Protein AF-A0A5C2H6W4-F1 (afdb_monomer_lite)

Secondary structure (DSSP, 8-state):
-HHHHHHHHHHHTT-TT-EEEEEEETTEEEEEEEEETTEEEEEEEEEEEETTEEEEEETTTEEEE-SSSSTTHHHHHHHH-

pLDDT: mean 87.97, std 8.01, range [53.03, 95.44]

Sequence (81 aa):
MKEIKEFLDKELSDFDNFKFHLEEDGEYIYAIFTLIFGEVSNKELSFKKINDIFYLHSTSFGWKAVLKSNMNKFLWIELLK

Radius of gyration: 11.8 Å; chains: 1; bounding box: 27×25×29 Å

Foldseek 3Di:
DVVVCVVCCVVCVVPPFWDWDWDDDPQKIKTATQTANPDGDRDIWIWGADPNFIWIADPVPGTDTCPPDNNCVVVVVSSVD

Structure (mmCIF, N/CA/C/O backbone):
data_AF-A0A5C2H6W4-F1
#
_entry.id   AF-A0A5C2H6W4-F1
#
loop_
_atom_site.group_PDB
_atom_site.id
_atom_site.type_symbol
_atom_site.label_atom_id
_atom_site.label_alt_id
_atom_site.label_comp_id
_atom_site.label_asym_id
_atom_site.label_entity_id
_atom_site.label_seq_id
_atom_site.pdbx_PDB_ins_code
_atom_site.Cartn_x
_atom_site.Cartn_y
_atom_site.Cartn_z
_atom_site.occupancy
_atom_site.B_iso_or_equiv
_atom_site.auth_seq_id
_atom_site.auth_comp_id
_atom_site.auth_asym_id
_atom_site.auth_atom_id
_atom_site.pdbx_PDB_model_num
ATOM 1 N N . MET A 1 1 ? 3.056 6.803 -9.019 1.00 80.25 1 MET A N 1
ATOM 2 C CA . MET A 1 1 ? 1.849 6.878 -8.159 1.00 80.25 1 MET A CA 1
ATOM 3 C C . MET A 1 1 ? 0.690 5.930 -8.509 1.00 80.25 1 MET A C 1
ATOM 5 O O . MET A 1 1 ? 0.317 5.127 -7.662 1.00 80.25 1 MET A O 1
ATOM 9 N N . LYS A 1 2 ? 0.067 6.036 -9.701 1.00 85.69 2 LYS A N 1
ATOM 10 C CA . LYS A 1 2 ? -1.263 5.449 -10.002 1.00 85.69 2 LYS A CA 1
ATOM 11 C C . LYS A 1 2 ? -1.389 3.945 -9.710 1.00 85.69 2 LYS A C 1
ATOM 13 O O . LYS A 1 2 ? -2.326 3.547 -9.035 1.00 85.69 2 LYS A O 1
ATOM 18 N N . GLU A 1 3 ? -0.423 3.143 -10.148 1.00 87.38 3 GLU A N 1
ATOM 19 C CA . GLU A 1 3 ? -0.434 1.681 -9.960 1.00 87.38 3 GLU A CA 1
ATOM 20 C C . GLU A 1 3 ? -0.375 1.269 -8.475 1.00 87.38 3 GLU A C 1
ATOM 22 O O . GLU A 1 3 ? -1.036 0.317 -8.074 1.00 87.38 3 GLU A O 1
ATOM 27 N N . ILE A 1 4 ? 0.379 1.999 -7.639 1.00 88.44 4 ILE A N 1
ATOM 28 C CA . ILE A 1 4 ? 0.439 1.743 -6.187 1.00 88.44 4 ILE A CA 1
ATOM 29 C C . ILE A 1 4 ? -0.883 2.104 -5.522 1.00 88.44 4 ILE A C 1
ATOM 31 O O . ILE A 1 4 ? -1.356 1.363 -4.665 1.00 88.44 4 ILE A O 1
ATOM 35 N N . LYS A 1 5 ? -1.502 3.210 -5.944 1.00 90.69 5 LYS A N 1
ATOM 36 C CA . LYS A 1 5 ? -2.831 3.579 -5.462 1.00 90.69 5 LYS A CA 1
ATOM 37 C C . LYS A 1 5 ? -3.856 2.500 -5.807 1.00 90.69 5 LYS A C 1
ATOM 39 O O . LYS A 1 5 ? -4.557 2.050 -4.919 1.00 90.69 5 LYS A O 1
ATOM 44 N N . GLU A 1 6 ? -3.894 2.040 -7.057 1.00 90.56 6 GLU A N 1
ATOM 45 C CA . GLU A 1 6 ? -4.802 0.968 -7.494 1.00 90.56 6 GLU A CA 1
ATOM 46 C C . GLU A 1 6 ? -4.545 -0.351 -6.752 1.00 90.56 6 GLU A C 1
ATOM 48 O O . GLU A 1 6 ? -5.489 -1.054 -6.399 1.00 90.56 6 GLU A O 1
ATOM 53 N N . PHE A 1 7 ? -3.279 -0.677 -6.481 1.00 88.69 7 PHE A N 1
ATOM 54 C CA . PHE A 1 7 ? -2.905 -1.829 -5.665 1.00 88.69 7 PHE A CA 1
ATOM 55 C C . PHE A 1 7 ? -3.438 -1.716 -4.234 1.00 88.69 7 PHE A C 1
ATOM 57 O O . PHE A 1 7 ? -4.122 -2.626 -3.776 1.00 88.69 7 PHE A O 1
ATOM 64 N N . LEU A 1 8 ? -3.160 -0.608 -3.544 1.00 90.88 8 LEU A N 1
ATOM 65 C CA . LEU A 1 8 ? -3.605 -0.397 -2.166 1.00 90.88 8 LEU A CA 1
ATOM 66 C C . LEU A 1 8 ? -5.126 -0.284 -2.071 1.00 90.88 8 LEU A C 1
ATOM 68 O O . LEU A 1 8 ? -5.715 -0.918 -1.206 1.00 90.88 8 LEU A O 1
ATOM 72 N N . ASP A 1 9 ? -5.766 0.448 -2.984 1.00 90.69 9 ASP A N 1
ATOM 73 C CA . ASP A 1 9 ? -7.225 0.557 -3.052 1.00 90.69 9 ASP A CA 1
ATOM 74 C C . ASP A 1 9 ? -7.855 -0.832 -3.218 1.00 90.69 9 ASP A C 1
ATOM 76 O O . ASP A 1 9 ? -8.829 -1.144 -2.545 1.00 90.69 9 ASP A O 1
ATOM 80 N N . LYS A 1 10 ? -7.284 -1.700 -4.066 1.00 89.19 10 LYS A N 1
ATOM 81 C CA . LYS A 1 10 ? -7.769 -3.073 -4.239 1.00 89.19 10 LYS A CA 1
ATOM 82 C C . LYS A 1 10 ? -7.577 -3.913 -2.979 1.00 89.19 10 LYS A C 1
ATOM 84 O O . LYS A 1 10 ? -8.522 -4.561 -2.545 1.00 89.19 10 LYS A O 1
ATOM 89 N N . GLU A 1 11 ? -6.374 -3.927 -2.414 1.00 88.00 11 GLU A N 1
ATOM 90 C CA . GLU A 1 11 ? -6.065 -4.721 -1.219 1.00 88.00 11 GLU A CA 1
ATOM 91 C C . GLU A 1 11 ? -6.910 -4.289 -0.016 1.00 88.00 11 GLU A C 1
ATOM 93 O O . GLU A 1 11 ? -7.375 -5.123 0.750 1.00 88.00 11 GLU A O 1
ATOM 98 N N . LEU A 1 12 ? -7.154 -2.991 0.132 1.00 89.69 12 LEU A N 1
ATOM 99 C CA . LEU A 1 12 ? -7.860 -2.430 1.280 1.00 89.69 12 LEU A CA 1
ATOM 100 C C . LEU A 1 12 ? -9.366 -2.256 1.032 1.00 89.69 12 LEU A C 1
ATOM 102 O O . LEU A 1 12 ? -10.074 -1.878 1.958 1.00 89.69 12 LEU A O 1
ATOM 106 N N . SER A 1 13 ? -9.862 -2.539 -0.179 1.00 85.38 13 SER A N 1
ATOM 107 C CA . SER A 1 13 ? -11.264 -2.299 -0.569 1.00 85.38 13 SER A CA 1
ATOM 108 C C . SER A 1 13 ? -12.292 -3.004 0.314 1.00 85.38 13 SER A C 1
ATOM 110 O O . SER A 1 13 ? -13.372 -2.462 0.525 1.00 85.38 13 SER A O 1
ATOM 112 N N . ASP A 1 14 ? -11.949 -4.167 0.869 1.00 80.56 14 ASP A N 1
ATOM 113 C CA . ASP A 1 14 ? -12.827 -4.927 1.765 1.00 80.56 14 ASP A CA 1
ATOM 114 C C . ASP A 1 14 ? -12.862 -4.359 3.202 1.00 80.56 14 ASP A C 1
ATOM 116 O O . ASP A 1 14 ? -13.528 -4.913 4.079 1.00 80.56 14 ASP A O 1
ATOM 120 N N . PHE A 1 15 ? -12.143 -3.262 3.472 1.00 81.94 15 PHE A N 1
ATOM 121 C CA . PHE A 1 15 ? -11.965 -2.702 4.808 1.00 81.94 15 PHE A CA 1
ATOM 122 C C . PHE A 1 15 ? -12.235 -1.191 4.847 1.00 81.94 15 PHE A C 1
ATOM 124 O O . PHE A 1 15 ? -11.385 -0.372 4.505 1.00 81.94 15 PHE A O 1
ATOM 131 N N . ASP A 1 16 ? -13.374 -0.805 5.424 1.00 76.44 16 ASP A N 1
ATOM 132 C CA . ASP A 1 16 ? -13.792 0.604 5.561 1.00 76.44 16 ASP A CA 1
ATOM 133 C C . ASP A 1 16 ? -12.932 1.443 6.533 1.00 76.44 16 ASP A C 1
ATOM 135 O O . ASP A 1 16 ? -13.108 2.654 6.668 1.00 76.44 16 ASP A O 1
ATOM 139 N N . ASN A 1 17 ? -11.986 0.811 7.229 1.00 89.00 17 ASN A N 1
ATOM 140 C CA . ASN A 1 17 ? -11.274 1.394 8.365 1.00 89.00 17 ASN A CA 1
ATOM 141 C C . ASN A 1 17 ? -9.807 1.749 8.070 1.00 89.00 17 ASN A C 1
ATOM 143 O O . ASN A 1 17 ? -9.000 1.853 8.997 1.00 89.00 17 ASN A O 1
ATOM 147 N N . PHE A 1 18 ? -9.461 1.950 6.795 1.00 92.69 18 PHE A N 1
ATOM 148 C CA . PHE A 1 18 ? -8.146 2.428 6.370 1.00 92.69 18 PHE A CA 1
ATOM 149 C C . PHE A 1 18 ? -8.206 3.858 5.839 1.00 92.69 18 PHE A C 1
ATOM 151 O O . PHE A 1 18 ? -9.078 4.218 5.052 1.00 92.69 18 PHE A O 1
ATOM 158 N N . LYS A 1 19 ? -7.230 4.677 6.236 1.00 93.38 19 LYS A N 1
ATOM 159 C CA . LYS A 1 19 ? -6.964 5.983 5.624 1.00 93.38 19 LYS A CA 1
ATOM 160 C C . LYS A 1 19 ? -5.475 6.115 5.390 1.00 93.38 19 LYS A C 1
ATOM 162 O O . LYS A 1 19 ? -4.68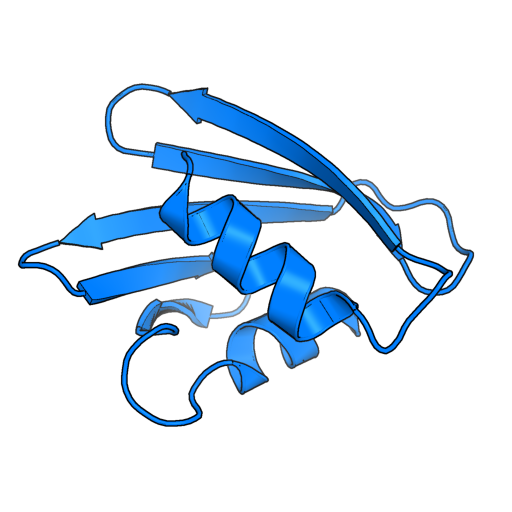1 5.962 6.317 1.00 93.38 19 LYS A O 1
ATOM 167 N N . PHE A 1 20 ? -5.113 6.430 4.158 1.00 94.50 20 PHE A N 1
ATOM 168 C CA . PHE A 1 20 ? -3.740 6.687 3.770 1.00 94.50 20 PHE A CA 1
ATOM 169 C C . PHE A 1 20 ? -3.692 7.770 2.700 1.00 94.50 20 PHE A C 1
ATOM 171 O O . PHE A 1 20 ? -4.674 8.017 1.996 1.00 94.50 20 PHE A O 1
ATOM 178 N N . HIS A 1 21 ? -2.533 8.393 2.562 1.00 94.56 21 HIS A N 1
ATOM 179 C CA . HIS A 1 21 ? -2.202 9.216 1.411 1.00 94.56 21 HIS A CA 1
ATOM 180 C C . HIS A 1 21 ? -0.867 8.767 0.829 1.00 94.56 21 HIS A C 1
ATOM 182 O O . HIS A 1 21 ? -0.108 8.030 1.462 1.00 94.56 21 HIS A O 1
ATOM 188 N N . LEU A 1 22 ? -0.632 9.155 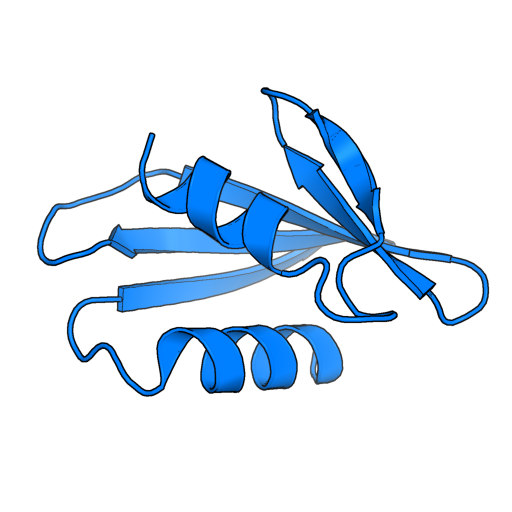-0.421 1.00 95.44 22 LEU A N 1
ATOM 189 C CA . LEU A 1 22 ? 0.596 8.834 -1.130 1.00 95.44 22 LEU A CA 1
ATOM 190 C C . LEU A 1 22 ? 1.440 10.089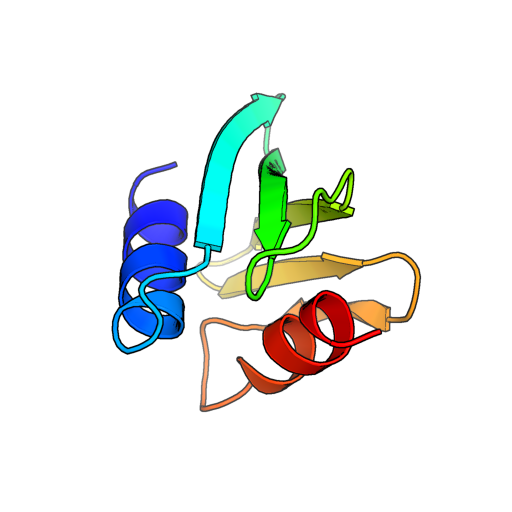 -1.297 1.00 95.44 22 LEU A C 1
ATOM 192 O O . LEU A 1 22 ? 0.914 11.137 -1.673 1.00 95.44 22 LEU A O 1
ATOM 196 N N . GLU A 1 23 ? 2.738 9.945 -1.077 1.00 95.44 23 GLU A N 1
ATOM 197 C CA . GLU A 1 23 ? 3.746 10.964 -1.354 1.00 95.44 23 GLU A CA 1
ATOM 198 C C . GLU A 1 23 ? 4.803 10.385 -2.300 1.00 95.44 23 GLU A C 1
ATOM 200 O O . GLU A 1 23 ? 5.085 9.187 -2.268 1.00 95.44 23 GLU A O 1
ATOM 205 N N . GLU A 1 24 ? 5.366 11.213 -3.177 1.00 94.12 24 GLU A N 1
ATOM 206 C CA . GLU A 1 24 ? 6.432 10.812 -4.102 1.00 94.12 24 GLU A CA 1
ATOM 207 C C . GLU A 1 24 ? 7.725 11.557 -3.762 1.00 94.12 24 GLU A C 1
ATOM 209 O O . GLU A 1 24 ? 7.707 12.769 -3.553 1.00 94.12 24 GLU A O 1
ATOM 214 N N . ASP A 1 25 ? 8.844 10.835 -3.758 1.00 92.12 25 ASP A N 1
ATOM 215 C CA . ASP A 1 25 ? 10.193 11.389 -3.613 1.00 92.12 25 ASP A CA 1
ATOM 216 C C . ASP A 1 25 ? 11.146 10.659 -4.567 1.00 92.12 25 ASP A C 1
ATOM 218 O O . ASP A 1 25 ? 11.537 9.506 -4.354 1.00 92.12 25 ASP A O 1
ATOM 222 N N . GLY A 1 26 ? 11.484 11.309 -5.679 1.00 89.62 26 GLY A N 1
ATOM 223 C CA . GLY A 1 26 ? 12.304 10.706 -6.727 1.00 89.62 26 GLY A CA 1
ATOM 224 C C . GLY A 1 26 ? 11.681 9.427 -7.301 1.00 89.62 26 GLY A C 1
ATOM 225 O O . GLY A 1 26 ? 10.640 9.467 -7.950 1.00 89.62 26 GLY A O 1
ATOM 226 N N . GLU A 1 27 ? 12.348 8.287 -7.099 1.00 89.25 27 GLU A N 1
ATOM 227 C CA . GLU A 1 27 ? 11.883 6.961 -7.549 1.00 89.25 27 GLU A CA 1
ATOM 228 C C . GLU A 1 27 ? 11.001 6.229 -6.519 1.00 89.25 27 GLU A C 1
ATOM 230 O O . GLU A 1 27 ? 10.513 5.124 -6.787 1.00 89.25 27 GLU A O 1
ATOM 235 N N . TYR A 1 28 ? 10.814 6.828 -5.341 1.00 93.00 28 TYR A N 1
ATOM 236 C CA . TYR A 1 28 ? 10.098 6.243 -4.218 1.00 93.00 28 TYR A CA 1
ATOM 237 C C . TYR A 1 28 ? 8.681 6.802 -4.113 1.00 93.00 28 TYR A C 1
ATOM 239 O O . TYR A 1 28 ? 8.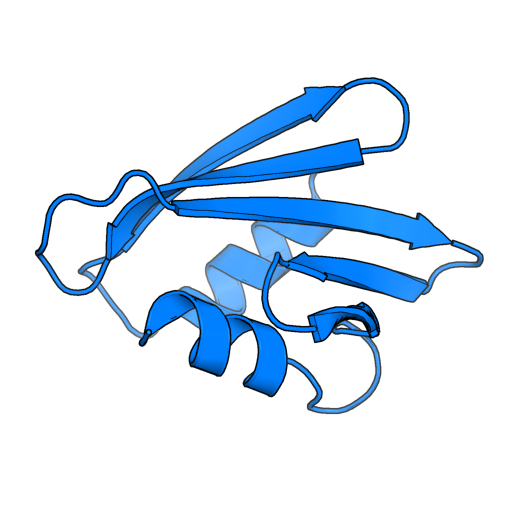434 7.991 -4.309 1.00 93.00 28 TYR A O 1
ATOM 247 N N . ILE A 1 29 ? 7.745 5.921 -3.773 1.00 94.44 29 ILE A N 1
ATOM 248 C CA . ILE A 1 29 ? 6.365 6.265 -3.432 1.00 94.44 29 ILE A CA 1
ATOM 249 C C . ILE A 1 29 ? 6.151 5.838 -1.987 1.00 94.44 29 ILE A C 1
ATOM 251 O O . ILE A 1 29 ? 6.302 4.660 -1.673 1.00 94.44 29 ILE A O 1
ATOM 255 N N . TYR A 1 30 ? 5.772 6.756 -1.116 1.00 95.00 30 TYR A N 1
ATOM 256 C CA . TYR A 1 30 ? 5.448 6.469 0.275 1.00 95.00 30 TYR A CA 1
ATOM 257 C C . TYR A 1 30 ? 3.941 6.380 0.438 1.00 95.00 30 TYR A C 1
ATOM 259 O O . TYR A 1 30 ? 3.212 7.250 -0.029 1.00 95.00 30 TYR A O 1
ATOM 267 N N . ALA A 1 31 ? 3.474 5.326 1.098 1.00 94.62 31 ALA A N 1
ATOM 268 C CA . ALA A 1 31 ? 2.117 5.240 1.607 1.00 94.62 31 ALA A CA 1
ATOM 269 C C . ALA A 1 31 ? 2.143 5.517 3.105 1.00 94.62 31 ALA A C 1
ATOM 271 O O . ALA A 1 31 ? 2.713 4.742 3.877 1.00 94.62 31 ALA A O 1
ATOM 272 N N . ILE A 1 32 ? 1.524 6.627 3.491 1.00 95.44 32 ILE A N 1
ATOM 273 C CA . ILE A 1 32 ? 1.463 7.087 4.873 1.00 95.44 32 ILE A CA 1
ATOM 274 C C . ILE A 1 32 ? 0.058 6.804 5.382 1.00 95.44 32 ILE A C 1
ATOM 276 O O . ILE A 1 32 ? -0.920 7.392 4.921 1.00 95.44 32 ILE A O 1
ATOM 280 N N . PHE A 1 33 ? -0.042 5.868 6.317 1.00 94.81 33 PHE A N 1
ATOM 281 C CA . PHE A 1 33 ? -1.300 5.445 6.909 1.00 94.81 33 PHE A CA 1
ATOM 282 C C . PHE A 1 33 ? -1.591 6.286 8.143 1.00 94.81 33 PHE A C 1
ATOM 284 O O . PHE A 1 33 ? -0.821 6.266 9.098 1.00 94.81 33 PHE A O 1
ATOM 291 N N . THR A 1 34 ? -2.728 6.980 8.125 1.00 95.12 34 THR A N 1
ATOM 292 C CA . THR A 1 34 ? -3.241 7.771 9.256 1.00 95.12 34 THR A CA 1
ATOM 293 C C . THR A 1 34 ? -4.299 7.018 10.060 1.00 95.12 34 THR A C 1
ATOM 295 O O . THR A 1 34 ? -4.530 7.328 11.228 1.00 95.12 34 THR A O 1
ATOM 298 N N . LEU A 1 35 ? -4.929 6.004 9.456 1.00 94.06 35 LEU A N 1
ATOM 299 C CA . LEU A 1 35 ? -5.885 5.115 10.108 1.00 94.06 35 LEU A CA 1
ATOM 300 C C . LEU A 1 35 ? -5.692 3.686 9.596 1.00 94.06 35 LEU A C 1
ATOM 302 O O . LEU A 1 35 ? -5.657 3.468 8.383 1.00 94.06 35 LEU A O 1
ATOM 306 N N . ILE A 1 36 ? -5.594 2.727 10.514 1.00 93.75 36 ILE A N 1
ATOM 307 C CA . ILE A 1 36 ? -5.543 1.290 10.226 1.00 93.75 36 ILE A CA 1
ATOM 308 C C . ILE A 1 36 ? -6.511 0.598 11.185 1.00 93.75 36 ILE A C 1
ATOM 310 O O . ILE A 1 36 ? -6.394 0.759 12.395 1.00 93.75 36 ILE A O 1
ATOM 314 N N . PHE A 1 37 ? -7.485 -0.146 10.656 1.00 90.44 37 PHE A N 1
ATOM 315 C CA . PHE A 1 37 ? -8.503 -0.863 11.442 1.00 90.44 37 PHE A CA 1
ATOM 316 C C . PHE A 1 37 ? -9.208 -0.019 12.526 1.00 90.44 37 PHE A C 1
ATOM 318 O O . PHE A 1 37 ? -9.664 -0.546 13.536 1.00 90.44 37 PHE A O 1
ATOM 325 N N . GLY A 1 38 ? -9.352 1.291 12.297 1.00 88.31 38 GLY A N 1
ATOM 326 C CA . GLY A 1 38 ? -10.042 2.208 13.209 1.00 88.31 38 GLY A CA 1
ATOM 327 C C . GLY A 1 38 ? -9.135 2.836 14.269 1.00 88.31 38 GLY A C 1
ATOM 328 O O . GLY A 1 38 ? -9.595 3.690 15.024 1.00 88.31 38 GLY A O 1
ATOM 329 N N . GLU A 1 39 ? -7.851 2.484 14.283 1.00 91.81 39 GLU A N 1
ATOM 330 C CA . GLU A 1 39 ? -6.845 3.070 15.163 1.00 91.81 39 GLU A CA 1
ATOM 331 C C . GLU A 1 39 ? -5.978 4.082 14.411 1.00 91.81 39 GLU A C 1
ATOM 333 O O . GLU A 1 39 ? -5.623 3.887 13.242 1.00 91.81 39 GLU A O 1
ATOM 338 N N . VAL A 1 40 ? -5.639 5.187 15.084 1.00 93.56 40 VAL A N 1
ATOM 339 C CA . VAL A 1 40 ? -4.717 6.190 14.540 1.00 93.56 40 VAL A CA 1
ATOM 340 C C . VAL A 1 40 ? -3.352 5.542 14.355 1.00 93.56 40 VAL A C 1
ATOM 342 O O . VAL A 1 40 ? -2.794 4.971 15.290 1.00 93.56 40 VAL A O 1
ATOM 345 N N . SER A 1 41 ? -2.811 5.663 13.149 1.00 91.88 41 SER A N 1
ATOM 346 C CA . SER A 1 41 ? -1.505 5.121 12.796 1.00 91.88 41 SER A CA 1
ATOM 347 C C . SER A 1 41 ? -0.596 6.224 12.269 1.00 91.88 41 SER A C 1
ATOM 349 O O . SER A 1 41 ? -1.071 7.235 11.765 1.00 91.88 41 SER A O 1
ATOM 351 N N . ASN A 1 42 ? 0.711 6.006 12.391 1.00 91.88 42 ASN A N 1
ATOM 352 C CA . ASN A 1 42 ? 1.754 6.797 11.731 1.00 91.88 42 ASN A CA 1
ATOM 353 C C . ASN A 1 42 ? 2.646 5.872 10.888 1.00 91.88 42 ASN A C 1
ATOM 355 O O . ASN A 1 42 ? 3.854 6.082 10.777 1.00 91.88 42 ASN A O 1
ATOM 359 N N . LYS A 1 43 ? 2.081 4.764 10.397 1.00 92.19 43 LYS A N 1
ATOM 360 C CA . LYS A 1 43 ? 2.841 3.755 9.668 1.00 92.19 43 LYS A CA 1
ATOM 361 C C . LYS A 1 43 ? 3.138 4.246 8.262 1.00 92.19 43 LYS A C 1
ATOM 363 O O . LYS A 1 43 ? 2.242 4.686 7.548 1.00 92.19 43 LYS A O 1
ATOM 368 N N . GLU A 1 44 ? 4.390 4.101 7.865 1.00 93.75 44 GLU A N 1
ATOM 369 C CA . GLU A 1 44 ? 4.866 4.449 6.537 1.00 93.75 44 GLU A CA 1
ATOM 370 C C . GLU A 1 44 ? 5.407 3.200 5.848 1.00 93.75 44 GLU A C 1
ATOM 372 O O . GLU A 1 44 ? 6.177 2.432 6.430 1.00 93.75 44 GLU A O 1
ATOM 377 N N . LEU A 1 45 ? 4.993 3.006 4.600 1.00 93.94 45 LEU A N 1
ATOM 378 C CA . LEU A 1 45 ? 5.490 1.954 3.726 1.00 93.94 45 LEU A CA 1
ATOM 379 C C . LEU A 1 45 ? 6.045 2.582 2.454 1.00 93.94 45 LEU A C 1
ATOM 381 O O . LEU A 1 45 ? 5.347 3.343 1.785 1.00 93.94 45 LEU A O 1
ATOM 385 N N . SER A 1 46 ? 7.282 2.245 2.096 1.00 95.19 46 SER A N 1
ATOM 386 C CA . SER A 1 46 ? 7.921 2.778 0.891 1.00 95.19 46 SER A CA 1
ATOM 387 C C . SER A 1 46 ? 7.798 1.781 -0.254 1.00 95.19 46 SER A C 1
ATOM 389 O O . SER A 1 46 ? 7.953 0.575 -0.076 1.00 95.19 46 SER A O 1
ATOM 391 N N . PHE A 1 47 ? 7.573 2.276 -1.458 1.00 93.75 47 PHE A N 1
ATOM 392 C CA . PHE A 1 47 ? 7.44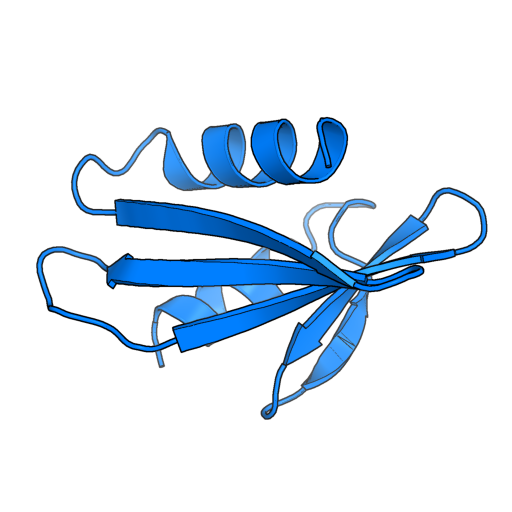9 1.482 -2.667 1.00 93.75 47 PHE A CA 1
ATOM 393 C C . PHE A 1 47 ? 8.402 2.003 -3.732 1.00 93.75 47 PHE A C 1
ATOM 395 O O . PHE A 1 47 ? 8.636 3.204 -3.832 1.00 93.75 47 PHE A O 1
ATOM 402 N N . LYS A 1 48 ? 8.913 1.101 -4.568 1.00 92.94 48 LYS A N 1
ATOM 403 C CA . LYS A 1 48 ? 9.611 1.465 -5.808 1.00 92.94 48 LYS A CA 1
ATOM 404 C C . LYS A 1 48 ? 9.340 0.457 -6.911 1.00 92.94 48 LYS A C 1
ATOM 406 O O . LYS A 1 48 ? 9.055 -0.711 -6.632 1.00 92.94 48 LYS A O 1
ATOM 411 N N . LYS A 1 49 ? 9.468 0.894 -8.162 1.00 88.38 49 LYS A N 1
ATOM 412 C CA . LYS A 1 49 ? 9.335 0.038 -9.348 1.00 88.38 49 LYS A CA 1
ATOM 413 C C . LYS A 1 49 ? 10.717 -0.228 -9.941 1.00 88.38 49 LYS A C 1
ATOM 415 O O . LYS A 1 49 ? 11.420 0.708 -10.296 1.00 88.38 49 LYS A O 1
ATOM 420 N N . ILE A 1 50 ? 11.102 -1.498 -10.057 1.00 87.62 50 ILE A N 1
ATOM 421 C CA . ILE A 1 50 ? 12.356 -1.927 -10.694 1.00 87.62 50 ILE A CA 1
ATOM 422 C C . ILE A 1 50 ? 12.014 -2.993 -11.730 1.00 87.62 50 ILE A C 1
ATOM 424 O O . ILE A 1 50 ? 11.457 -4.027 -11.368 1.00 87.62 50 ILE A O 1
ATOM 428 N N . ASN A 1 51 ? 12.366 -2.764 -13.001 1.00 85.94 51 ASN A N 1
ATOM 429 C CA . ASN A 1 51 ? 12.115 -3.700 -14.109 1.00 85.94 51 ASN A CA 1
ATOM 430 C C . ASN A 1 51 ? 10.662 -4.222 -14.125 1.00 85.94 51 ASN A C 1
ATOM 432 O O . ASN A 1 51 ? 10.426 -5.430 -14.141 1.00 85.94 51 ASN A O 1
ATOM 436 N N . ASP A 1 52 ? 9.696 -3.304 -14.020 1.00 83.12 52 ASP A N 1
ATOM 437 C CA . ASP A 1 52 ? 8.252 -3.579 -13.943 1.00 83.12 52 ASP A CA 1
ATOM 438 C C . ASP A 1 52 ? 7.766 -4.400 -12.739 1.00 83.12 52 ASP A C 1
ATOM 440 O O . ASP A 1 52 ? 6.598 -4.779 -12.661 1.00 83.12 52 ASP A O 1
ATOM 444 N N . ILE A 1 53 ? 8.625 -4.629 -11.749 1.00 85.38 53 ILE A N 1
ATOM 445 C CA . ILE A 1 53 ? 8.263 -5.265 -10.485 1.00 85.38 53 ILE A CA 1
ATOM 446 C C . ILE A 1 53 ? 8.189 -4.190 -9.406 1.00 85.38 53 ILE A C 1
ATOM 448 O O . ILE A 1 53 ? 9.143 -3.440 -9.193 1.00 85.38 53 ILE A O 1
ATOM 452 N N . PHE A 1 54 ? 7.069 -4.137 -8.687 1.00 87.50 54 PHE A N 1
ATOM 453 C CA . PHE A 1 54 ? 6.972 -3.293 -7.503 1.00 87.50 54 PHE A CA 1
ATOM 454 C C . PHE A 1 54 ? 7.498 -4.001 -6.273 1.00 87.50 54 PHE A C 1
ATOM 456 O O . PHE A 1 54 ? 7.106 -5.133 -5.958 1.00 87.50 54 PHE A O 1
ATOM 463 N N . TYR A 1 55 ? 8.336 -3.271 -5.557 1.00 91.31 55 TYR A N 1
ATOM 464 C CA . TYR A 1 55 ? 8.883 -3.671 -4.284 1.00 91.31 55 TYR A CA 1
ATOM 465 C C . TYR A 1 55 ? 8.305 -2.790 -3.187 1.00 91.31 55 TYR A C 1
ATOM 467 O O . TYR A 1 55 ? 8.310 -1.570 -3.311 1.00 91.31 55 TYR A O 1
ATOM 475 N N . LEU A 1 56 ? 7.846 -3.432 -2.122 1.00 92.81 56 LEU A N 1
ATOM 476 C CA . LEU A 1 56 ? 7.542 -2.837 -0.831 1.00 92.81 56 LEU A CA 1
ATOM 477 C C . LEU A 1 56 ? 8.811 -2.868 0.019 1.00 92.81 56 LEU A C 1
ATOM 479 O O . LEU A 1 56 ? 9.461 -3.909 0.103 1.00 92.81 56 LEU A O 1
ATOM 483 N N . HIS A 1 57 ? 9.138 -1.762 0.664 1.00 93.56 57 HIS A N 1
ATOM 484 C CA . HIS A 1 57 ? 10.103 -1.688 1.743 1.00 93.56 57 HIS A CA 1
ATOM 485 C C . HIS A 1 57 ? 9.383 -1.489 3.065 1.00 93.56 57 HIS A C 1
ATOM 487 O O . HIS A 1 57 ? 8.500 -0.640 3.187 1.00 93.56 57 HIS A O 1
ATOM 493 N N . SER A 1 58 ? 9.820 -2.237 4.067 1.00 88.62 58 SER A N 1
ATOM 494 C CA . SER A 1 58 ? 9.444 -2.015 5.453 1.00 88.62 58 SER A CA 1
ATOM 495 C C . SER A 1 58 ? 10.640 -2.215 6.369 1.00 88.62 58 SER A C 1
ATOM 497 O O . SER A 1 58 ? 11.632 -2.849 5.998 1.00 88.62 58 SER A O 1
ATOM 499 N N . THR A 1 59 ? 10.533 -1.723 7.600 1.00 83.94 59 THR A N 1
ATOM 500 C CA . THR A 1 59 ? 11.567 -1.928 8.619 1.00 83.94 59 THR A CA 1
ATOM 501 C C . THR A 1 59 ? 11.713 -3.399 9.013 1.00 83.94 59 THR A C 1
ATOM 503 O O . THR A 1 59 ? 12.821 -3.819 9.341 1.00 83.94 59 THR A O 1
ATOM 506 N N . SER A 1 60 ? 10.647 -4.213 8.942 1.00 85.06 60 SER A N 1
ATOM 507 C CA . SER A 1 60 ? 10.733 -5.630 9.330 1.00 85.06 60 SER A CA 1
ATOM 508 C C . SER A 1 60 ? 11.332 -6.534 8.249 1.00 85.06 60 SER A C 1
ATOM 510 O O . SER A 1 60 ? 11.911 -7.565 8.590 1.00 85.06 60 SER A O 1
ATOM 512 N N . PHE A 1 61 ? 11.185 -6.205 6.959 1.00 84.00 61 PHE A N 1
ATOM 513 C CA . PHE A 1 61 ? 11.531 -7.133 5.869 1.00 84.00 61 PHE A CA 1
ATOM 514 C C . PHE A 1 61 ? 12.488 -6.570 4.816 1.00 84.00 61 PHE A C 1
ATOM 516 O O . PHE A 1 61 ? 12.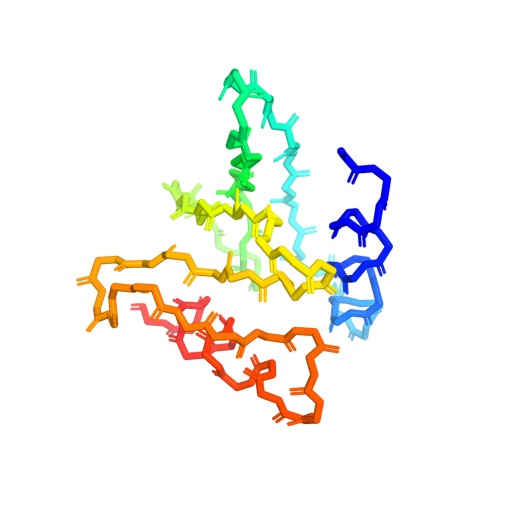960 -7.335 3.965 1.00 84.00 61 PHE A O 1
ATOM 523 N N . GLY A 1 62 ? 12.780 -5.269 4.845 1.00 89.31 62 GLY A N 1
ATOM 524 C CA . GLY A 1 62 ? 13.465 -4.599 3.747 1.00 89.31 62 GLY A CA 1
ATOM 525 C C . GLY A 1 62 ? 12.649 -4.685 2.452 1.00 89.31 62 GLY A C 1
ATOM 526 O O . GLY A 1 62 ? 11.421 -4.730 2.485 1.00 89.31 62 GLY A O 1
ATOM 527 N N . TRP A 1 63 ? 13.322 -4.732 1.299 1.00 91.19 63 TRP A N 1
ATOM 528 C CA . TRP A 1 63 ? 12.666 -4.772 -0.014 1.00 91.19 63 TRP A CA 1
ATOM 529 C C . TRP A 1 63 ? 12.102 -6.161 -0.355 1.00 91.19 63 TRP A C 1
ATOM 531 O O . TRP A 1 63 ? 12.846 -7.142 -0.453 1.00 91.19 63 TRP A O 1
ATOM 541 N N . LYS A 1 64 ? 10.791 -6.242 -0.613 1.00 91.62 64 LYS A N 1
ATOM 542 C CA . LYS A 1 64 ? 10.065 -7.447 -1.047 1.00 91.62 64 LYS A CA 1
ATOM 543 C C . LYS A 1 64 ? 9.173 -7.150 -2.245 1.00 91.62 64 LYS A C 1
ATOM 545 O O . LYS A 1 64 ? 8.464 -6.155 -2.258 1.00 91.62 64 LYS A O 1
ATOM 550 N N . ALA A 1 65 ? 9.181 -8.028 -3.244 1.00 88.38 65 ALA A N 1
ATOM 551 C CA . ALA A 1 65 ? 8.281 -7.911 -4.388 1.00 88.38 65 ALA A CA 1
ATOM 552 C C . ALA A 1 65 ? 6.830 -8.195 -3.959 1.00 88.38 65 ALA A C 1
ATOM 554 O O . ALA A 1 65 ? 6.588 -9.214 -3.313 1.00 88.38 65 ALA A O 1
ATOM 555 N N . VAL A 1 66 ? 5.883 -7.322 -4.319 1.00 81.56 66 VAL A N 1
ATOM 556 C CA . VAL A 1 66 ? 4.478 -7.415 -3.856 1.00 81.56 66 VAL A CA 1
ATOM 557 C C . VAL A 1 66 ? 3.443 -7.520 -4.977 1.00 81.56 66 VAL A C 1
ATOM 559 O O . VAL A 1 66 ? 2.440 -8.203 -4.799 1.00 81.56 66 VAL A O 1
ATOM 562 N N . LEU A 1 67 ? 3.699 -6.937 -6.154 1.00 69.25 67 LEU A N 1
ATOM 563 C CA . LEU A 1 67 ? 2.737 -6.930 -7.274 1.00 69.25 67 LEU A CA 1
ATOM 564 C C . LEU A 1 67 ? 2.877 -8.108 -8.250 1.00 69.25 67 LEU A C 1
ATOM 566 O O . LEU A 1 67 ? 2.096 -8.230 -9.190 1.00 69.25 67 LEU A O 1
ATOM 570 N N . LYS A 1 68 ? 3.825 -9.022 -8.012 1.00 62.94 68 LYS A N 1
ATOM 571 C CA . LYS A 1 68 ? 3.926 -10.300 -8.731 1.00 62.94 68 LYS A CA 1
ATOM 572 C C . LYS A 1 68 ? 3.540 -11.426 -7.762 1.00 62.94 68 LYS A C 1
ATOM 574 O O . LYS A 1 68 ? 4.182 -11.585 -6.728 1.00 62.94 68 LYS A O 1
ATOM 579 N N . SER A 1 69 ? 2.487 -12.180 -8.098 1.00 53.03 69 SER A N 1
ATOM 580 C CA . SER A 1 69 ? 2.072 -13.457 -7.474 1.00 53.03 69 SER A CA 1
ATOM 581 C C . SER A 1 69 ? 1.798 -13.461 -5.952 1.00 53.03 69 SER A C 1
ATOM 583 O O . SER A 1 69 ? 2.670 -13.868 -5.194 1.00 53.03 69 SER A O 1
ATOM 585 N N . ASN A 1 70 ? 0.582 -13.101 -5.503 1.00 60.09 70 ASN A N 1
ATOM 586 C CA . ASN A 1 70 ? 0.046 -13.303 -4.129 1.00 60.09 70 ASN A CA 1
ATOM 587 C C . ASN A 1 70 ? 0.979 -12.917 -2.953 1.00 60.09 70 ASN A C 1
ATOM 589 O O . ASN A 1 70 ? 0.865 -13.446 -1.847 1.00 60.09 70 ASN A O 1
ATOM 593 N N . MET A 1 71 ? 1.933 -12.011 -3.176 1.00 64.56 71 MET A N 1
ATOM 594 C CA . MET A 1 71 ? 2.930 -11.604 -2.176 1.00 64.56 71 MET A CA 1
ATOM 595 C C . MET A 1 71 ? 2.513 -10.343 -1.405 1.00 64.56 71 MET A C 1
ATOM 597 O O . MET A 1 71 ? 3.288 -9.815 -0.609 1.00 64.56 71 MET A O 1
ATOM 601 N N . ASN A 1 72 ? 1.257 -9.918 -1.560 1.00 78.88 72 ASN A N 1
ATOM 602 C CA . ASN A 1 72 ? 0.590 -8.914 -0.727 1.00 78.88 72 ASN A CA 1
ATOM 603 C C . ASN A 1 72 ? 0.622 -9.256 0.776 1.00 78.88 72 ASN A C 1
ATOM 605 O O . ASN A 1 72 ? 0.496 -8.365 1.603 1.00 78.88 72 ASN A O 1
ATOM 609 N N . LYS A 1 73 ? 0.883 -10.510 1.170 1.00 85.38 73 LYS A N 1
ATOM 610 C CA . LYS A 1 73 ? 1.074 -10.889 2.582 1.00 85.38 73 LYS A CA 1
ATOM 611 C C . LYS A 1 73 ? 2.074 -10.004 3.341 1.00 85.38 73 LYS A C 1
ATOM 613 O O . LYS A 1 73 ? 1.893 -9.794 4.533 1.00 85.38 73 LYS A O 1
ATOM 618 N N . PHE A 1 74 ? 3.120 -9.487 2.684 1.00 88.12 74 PHE A N 1
ATOM 619 C CA . PHE A 1 74 ? 4.088 -8.603 3.346 1.00 88.12 74 PHE A CA 1
ATOM 620 C C . PHE A 1 74 ? 3.477 -7.249 3.706 1.00 88.12 74 PHE A C 1
ATOM 622 O O . PHE A 1 74 ? 3.778 -6.729 4.774 1.00 88.12 74 PHE A O 1
ATOM 629 N N . LEU A 1 75 ? 2.582 -6.727 2.860 1.00 89.88 75 LEU A N 1
ATOM 630 C CA . LEU A 1 75 ? 1.780 -5.547 3.176 1.00 89.88 75 LEU A CA 1
ATOM 631 C C . LEU A 1 75 ? 0.934 -5.819 4.424 1.00 89.88 75 LEU A C 1
ATOM 633 O O . LEU A 1 75 ? 1.009 -5.068 5.387 1.00 89.88 75 LEU A O 1
ATOM 637 N N . TRP A 1 76 ? 0.195 -6.930 4.442 1.00 89.62 76 TRP A N 1
ATOM 638 C CA . TRP A 1 76 ? -0.689 -7.272 5.559 1.00 89.62 76 TRP A CA 1
ATOM 639 C C . TRP A 1 76 ? 0.046 -7.479 6.882 1.00 89.62 76 TRP A C 1
ATOM 641 O O . TRP A 1 76 ? -0.394 -6.962 7.905 1.00 89.62 76 TRP A O 1
ATOM 651 N N . ILE A 1 77 ? 1.174 -8.196 6.873 1.00 89.81 77 ILE A N 1
ATOM 652 C CA . ILE A 1 77 ? 1.977 -8.400 8.087 1.00 89.81 77 ILE A CA 1
ATOM 653 C C . ILE A 1 77 ? 2.480 -7.063 8.626 1.00 89.81 77 ILE A C 1
ATOM 655 O O . ILE A 1 77 ? 2.480 -6.862 9.836 1.00 89.81 77 ILE A O 1
ATOM 659 N N . GLU A 1 78 ? 2.895 -6.150 7.746 1.00 90.50 78 GLU A N 1
ATOM 660 C CA . GLU A 1 78 ? 3.270 -4.813 8.183 1.00 90.50 78 GLU A CA 1
ATOM 661 C C . GLU A 1 78 ? 2.074 -4.069 8.753 1.00 90.50 78 GLU A C 1
ATOM 663 O O . GLU A 1 78 ? 2.179 -3.587 9.864 1.00 90.50 78 GLU A O 1
ATOM 668 N N . LEU A 1 79 ? 0.926 -4.007 8.082 1.00 90.19 79 LEU A N 1
ATOM 669 C CA . LEU A 1 79 ? -0.227 -3.247 8.581 1.00 90.19 79 LEU A CA 1
ATOM 670 C C . LEU A 1 79 ? -0.778 -3.765 9.922 1.00 90.19 79 LEU A C 1
ATOM 672 O O . LEU A 1 79 ? -1.265 -2.963 10.710 1.00 90.19 79 LEU A O 1
ATOM 676 N N . LEU A 1 80 ? -0.674 -5.069 10.196 1.00 87.88 80 LEU A N 1
ATOM 677 C CA . LEU A 1 80 ? -1.197 -5.708 11.414 1.00 87.88 80 LEU A CA 1
ATOM 678 C C . LEU A 1 80 ? -0.256 -5.663 12.629 1.00 87.88 80 LEU A C 1
ATOM 680 O O . LEU A 1 80 ? -0.680 -6.020 13.727 1.00 87.88 80 LEU A O 1
ATOM 684 N N . LYS A 1 81 ? 1.017 -5.314 12.435 1.00 81.31 81 LYS A N 1
ATOM 685 C CA . LYS A 1 81 ? 2.036 -5.298 13.495 1.00 81.31 81 LYS A CA 1
ATOM 686 C C . LYS A 1 81 ? 2.097 -3.962 14.225 1.00 81.31 81 LYS A C 1
ATOM 688 O O . LYS A 1 81 ? 2.359 -3.983 15.442 1.00 81.31 81 LYS A O 1
#

Organism: NCBI:txid1080223